Protein AF-A0A1H3AGG8-F1 (afdb_monomer_lite)

Foldseek 3Di:
DPPVVVVVVVQFFWKFKDFLVLVQVVLVVQLVVCVVVLNQWRAWKWWDLEPPDDTFIKTKGAPCRPPDDPDPLCPPDHGIKIWGDPDPDDDSVPTDIDRDSCCCCVPVVVPRDRITMMGGRPDDDPSRPVGTD

pLDDT: mean 85.98, std 14.45, range [42.06, 97.75]

Sequence (133 aa):
MNLFNGLKRLFSGTQYRINRDILLQYMNEDISFSKQENLCFCDEFFLSPNEADEKLHIVIINYDAPCKTPLESEEGLTGVIIFVCKGKKYNPEIDQKYYTIEDFITYKLANYPEWFTMVNELVQPTSLANYKL

Secondary structure (DSSP, 8-state):
--HHHHHHHHTS-EEEEEEHHHHHHHHHHHHHHHHHTT-SEEEEEEEESSTTSPPEEEEEEETTSSSPPS-GGGTT--SEEEEEESSSS--TTTSEEESSHHHIIIIISTTS-SEEEEEESS---GGGGGGB-

Structure (mmCIF, N/CA/C/O backbone):
data_AF-A0A1H3AGG8-F1
#
_entry.id   AF-A0A1H3AGG8-F1
#
loop_
_atom_site.group_PDB
_atom_site.id
_atom_site.type_symbol
_atom_site.label_atom_id
_atom_site.label_alt_id
_atom_site.label_comp_id
_atom_site.label_asym_id
_atom_site.label_entity_id
_atom_site.label_seq_id
_atom_site.pdbx_PDB_ins_code
_atom_site.Cartn_x
_atom_site.Cartn_y
_atom_site.Cartn_z
_atom_site.occupancy
_atom_site.B_iso_or_equiv
_atom_site.auth_seq_id
_atom_site.auth_comp_id
_atom_site.auth_asym_id
_atom_site.auth_atom_id
_atom_site.pdbx_PDB_model_num
ATOM 1 N N . MET A 1 1 ? 27.918 21.618 -11.301 1.00 45.19 1 MET A N 1
ATOM 2 C CA . MET A 1 1 ? 26.655 20.847 -11.399 1.00 45.19 1 MET A CA 1
ATOM 3 C C . MET A 1 1 ? 26.577 19.600 -10.496 1.00 45.19 1 MET A C 1
ATOM 5 O O . MET A 1 1 ? 25.614 18.868 -10.640 1.00 45.19 1 MET A O 1
ATOM 9 N N . ASN A 1 2 ? 27.471 19.370 -9.515 1.00 50.78 2 ASN A N 1
ATOM 10 C CA . ASN A 1 2 ? 27.467 18.106 -8.739 1.00 50.78 2 ASN A CA 1
ATOM 11 C C . ASN A 1 2 ? 27.080 18.192 -7.250 1.00 50.78 2 ASN A C 1
ATOM 13 O O . ASN A 1 2 ? 26.805 17.156 -6.658 1.00 50.78 2 ASN A O 1
ATOM 17 N N . LEU A 1 3 ? 26.987 19.379 -6.637 1.00 46.25 3 LEU A N 1
ATOM 18 C CA . LEU A 1 3 ? 26.570 19.486 -5.226 1.00 46.25 3 LEU A CA 1
ATOM 19 C C . LEU A 1 3 ? 25.041 19.442 -5.055 1.00 46.25 3 LEU A C 1
ATOM 21 O O . LEU A 1 3 ? 24.527 18.739 -4.192 1.00 46.25 3 LEU A O 1
ATOM 25 N N . PHE A 1 4 ? 24.303 20.137 -5.926 1.00 46.78 4 PHE A N 1
ATOM 26 C CA . PHE A 1 4 ? 22.838 20.223 -5.853 1.00 46.78 4 PHE A CA 1
ATOM 27 C C . PHE A 1 4 ? 22.125 18.885 -6.119 1.00 46.78 4 PHE A C 1
ATOM 29 O O . PHE A 1 4 ? 21.086 18.626 -5.516 1.00 46.78 4 PHE A O 1
ATOM 36 N N . ASN A 1 5 ? 22.690 18.014 -6.963 1.00 50.19 5 ASN A N 1
ATOM 37 C CA . ASN A 1 5 ? 22.137 16.677 -7.210 1.00 50.19 5 ASN A CA 1
ATOM 38 C C . ASN A 1 5 ? 22.374 15.732 -6.020 1.00 50.19 5 ASN A C 1
ATOM 40 O O . ASN A 1 5 ? 21.493 14.948 -5.679 1.00 50.19 5 ASN A O 1
ATOM 44 N N . GLY A 1 6 ? 23.523 15.852 -5.343 1.00 43.31 6 GLY A N 1
ATOM 45 C CA . GLY A 1 6 ? 23.822 15.095 -4.124 1.00 43.31 6 GLY A CA 1
ATOM 46 C C . GLY A 1 6 ? 22.918 15.482 -2.950 1.00 43.31 6 GLY A C 1
ATOM 47 O O . GLY A 1 6 ? 22.391 14.603 -2.273 1.00 43.31 6 GLY A O 1
ATOM 48 N N . LEU A 1 7 ? 22.663 16.784 -2.762 1.00 42.06 7 LEU A N 1
ATOM 49 C CA . LEU A 1 7 ? 21.719 17.270 -1.749 1.00 42.06 7 LEU A CA 1
ATOM 50 C C . LEU A 1 7 ? 20.272 16.852 -2.047 1.00 42.06 7 LEU A C 1
ATOM 52 O O . LEU A 1 7 ? 19.593 16.395 -1.139 1.00 42.06 7 LEU A O 1
ATOM 56 N N . LYS A 1 8 ? 19.800 16.923 -3.301 1.00 48.44 8 LYS A N 1
ATOM 57 C CA . LYS A 1 8 ? 18.449 16.442 -3.657 1.00 48.44 8 LYS A CA 1
ATOM 58 C C . LYS A 1 8 ? 18.245 14.956 -3.349 1.00 48.44 8 LYS A C 1
ATOM 60 O O . LYS A 1 8 ? 17.169 14.585 -2.896 1.00 48.44 8 LYS A O 1
ATOM 65 N N . ARG A 1 9 ? 19.275 14.125 -3.547 1.00 48.66 9 ARG A N 1
ATOM 66 C CA . ARG A 1 9 ? 19.219 12.682 -3.267 1.00 48.66 9 ARG A CA 1
ATOM 67 C C . ARG A 1 9 ? 19.118 12.377 -1.766 1.00 48.66 9 ARG A C 1
ATOM 69 O O . ARG A 1 9 ? 18.425 11.441 -1.384 1.00 48.66 9 ARG A O 1
ATOM 76 N N . LEU A 1 10 ? 19.743 13.202 -0.922 1.00 45.84 10 LEU A N 1
ATOM 77 C CA . LEU A 1 10 ? 19.670 13.092 0.544 1.00 45.84 10 LEU A CA 1
ATOM 78 C C . LEU A 1 10 ? 18.279 13.430 1.115 1.00 45.84 10 LEU A C 1
ATOM 80 O O . LEU A 1 10 ? 17.955 12.965 2.200 1.00 45.84 10 LEU A O 1
ATOM 84 N N . PHE A 1 11 ? 17.448 14.179 0.382 1.00 49.47 11 PHE A N 1
ATOM 85 C CA . PHE A 1 11 ? 16.076 14.543 0.773 1.00 49.47 11 PHE A CA 1
ATOM 86 C C . PHE A 1 11 ? 14.989 13.748 0.023 1.00 49.47 11 PHE A C 1
ATOM 88 O O . PHE A 1 11 ? 13.836 14.168 0.006 1.00 49.47 11 PHE A O 1
ATOM 95 N N . SER A 1 12 ? 15.343 12.638 -0.642 1.00 64.50 12 SER A N 1
ATOM 96 C CA . SER A 1 12 ? 14.436 11.930 -1.568 1.00 64.50 12 SER A CA 1
ATOM 97 C C . SER A 1 12 ? 13.916 10.570 -1.094 1.00 64.50 12 SER A C 1
ATOM 99 O O . SER A 1 12 ? 13.257 9.897 -1.884 1.00 64.50 12 SER A O 1
ATOM 101 N N . GLY A 1 13 ? 14.202 10.177 0.154 1.00 79.56 13 GLY A N 1
ATOM 102 C CA . GLY A 1 13 ? 13.925 8.835 0.678 1.00 79.56 13 GLY A CA 1
ATOM 103 C C . GLY A 1 13 ? 14.875 7.764 0.128 1.00 79.56 13 GLY A C 1
ATOM 104 O O . GLY A 1 13 ? 15.664 8.015 -0.786 1.00 79.56 13 GLY A O 1
ATOM 105 N N . THR A 1 14 ? 14.826 6.562 0.701 1.00 88.50 14 THR A N 1
ATOM 106 C CA . THR A 1 14 ? 15.556 5.401 0.173 1.00 88.50 14 THR A CA 1
ATOM 107 C C . THR A 1 14 ? 14.747 4.766 -0.945 1.00 88.50 14 THR A C 1
ATOM 109 O O . THR A 1 14 ? 13.551 4.540 -0.778 1.00 88.50 14 THR A O 1
ATOM 112 N N . GLN A 1 15 ? 15.394 4.503 -2.080 1.00 90.69 15 GLN A N 1
ATOM 113 C CA . GLN A 1 15 ? 14.741 3.970 -3.271 1.00 90.69 15 GLN A CA 1
ATOM 114 C C . GLN A 1 15 ? 15.059 2.489 -3.459 1.00 90.69 15 GLN A C 1
ATOM 116 O O . GLN A 1 15 ? 16.176 2.044 -3.191 1.00 90.69 15 GLN A O 1
ATOM 121 N N . TYR A 1 16 ? 14.074 1.752 -3.957 1.00 92.62 16 TYR A N 1
ATOM 122 C CA . TYR A 1 16 ? 14.143 0.317 -4.178 1.00 92.62 16 TYR A CA 1
ATOM 123 C C . TYR A 1 16 ? 13.563 -0.025 -5.548 1.00 92.62 16 TYR A C 1
ATOM 125 O O . TYR A 1 16 ? 12.511 0.494 -5.928 1.00 92.62 16 TYR A O 1
ATOM 133 N N . ARG A 1 17 ? 14.226 -0.921 -6.282 1.00 94.88 17 ARG A N 1
ATOM 134 C CA . ARG A 1 17 ? 13.726 -1.483 -7.540 1.00 94.88 17 ARG A CA 1
ATOM 135 C C . ARG A 1 17 ? 12.983 -2.778 -7.242 1.00 94.88 17 ARG A C 1
ATOM 137 O O . ARG A 1 17 ? 13.609 -3.798 -6.977 1.00 94.88 17 ARG A O 1
ATOM 144 N N . ILE A 1 18 ? 11.657 -2.734 -7.299 1.00 96.19 18 ILE A N 1
ATOM 145 C CA . ILE A 1 18 ? 10.795 -3.856 -6.909 1.00 96.19 18 ILE A CA 1
ATOM 146 C C . ILE A 1 18 ? 9.828 -4.240 -8.031 1.00 96.19 18 ILE A C 1
ATOM 148 O O . ILE A 1 18 ? 9.681 -3.518 -9.020 1.00 96.19 18 ILE A O 1
ATOM 152 N N . ASN A 1 19 ? 9.163 -5.378 -7.865 1.00 96.94 19 ASN A N 1
ATOM 153 C CA . ASN A 1 19 ? 8.035 -5.815 -8.680 1.00 96.94 19 ASN A CA 1
ATOM 154 C C . ASN A 1 19 ? 6.811 -6.077 -7.780 1.00 96.94 19 ASN A C 1
ATOM 156 O O . ASN A 1 19 ? 6.847 -5.842 -6.570 1.00 96.94 19 ASN A O 1
ATOM 160 N N . ARG A 1 20 ? 5.713 -6.553 -8.377 1.00 97.19 20 ARG A N 1
ATOM 161 C CA . ARG A 1 20 ? 4.452 -6.811 -7.660 1.00 97.19 20 ARG A CA 1
ATOM 162 C C . ARG A 1 20 ? 4.588 -7.891 -6.585 1.00 97.19 20 ARG A C 1
ATOM 164 O O . ARG A 1 20 ? 4.016 -7.719 -5.518 1.00 97.19 20 ARG A O 1
ATOM 171 N N . ASP A 1 21 ? 5.366 -8.941 -6.832 1.00 97.31 21 ASP A N 1
ATOM 172 C CA . ASP A 1 21 ? 5.545 -10.044 -5.878 1.00 97.31 21 ASP A CA 1
ATOM 173 C C . ASP A 1 21 ? 6.337 -9.593 -4.645 1.00 97.31 21 ASP A C 1
ATOM 175 O O . ASP A 1 21 ? 5.954 -9.883 -3.514 1.00 97.31 21 ASP A O 1
ATOM 179 N N . ILE A 1 22 ? 7.401 -8.808 -4.855 1.00 97.75 22 ILE A N 1
ATOM 180 C CA . ILE A 1 22 ? 8.187 -8.210 -3.767 1.00 97.75 22 ILE A CA 1
ATOM 181 C C . ILE A 1 22 ? 7.316 -7.247 -2.953 1.00 97.75 22 ILE A C 1
ATOM 183 O O . ILE A 1 22 ? 7.353 -7.284 -1.725 1.00 97.75 22 ILE A O 1
ATOM 187 N N . LEU A 1 23 ? 6.508 -6.411 -3.618 1.00 97.50 23 LEU A N 1
ATOM 188 C CA . LEU A 1 23 ? 5.589 -5.495 -2.940 1.00 97.50 23 LEU A CA 1
ATOM 189 C C . LEU A 1 23 ? 4.526 -6.247 -2.127 1.00 97.50 23 LEU A C 1
ATOM 191 O O . LEU A 1 23 ? 4.251 -5.872 -0.992 1.00 97.50 23 LEU A O 1
ATOM 195 N N . LEU A 1 24 ? 3.950 -7.313 -2.690 1.00 97.62 24 LEU A N 1
ATOM 196 C CA . LEU A 1 24 ? 2.977 -8.163 -2.006 1.00 97.62 24 LEU A CA 1
ATOM 197 C C . LEU A 1 24 ? 3.576 -8.776 -0.740 1.00 97.62 24 LEU A C 1
ATOM 199 O O . LEU A 1 24 ? 2.943 -8.740 0.313 1.00 97.62 24 LEU A O 1
ATOM 203 N N . GLN A 1 25 ? 4.784 -9.335 -0.835 1.00 97.31 25 GLN A N 1
ATOM 204 C CA . GLN A 1 25 ? 5.471 -9.906 0.318 1.00 97.31 25 GLN A CA 1
ATOM 205 C C . GLN A 1 25 ? 5.738 -8.834 1.381 1.00 97.31 25 GLN A C 1
ATOM 207 O O . GLN A 1 25 ? 5.367 -9.023 2.536 1.00 97.31 25 GLN A O 1
ATOM 212 N N . TYR A 1 26 ? 6.310 -7.699 0.975 1.00 96.62 26 TYR A N 1
ATOM 213 C CA . TYR A 1 26 ? 6.604 -6.568 1.852 1.00 96.62 26 TYR A CA 1
ATOM 214 C C . TYR A 1 26 ? 5.365 -6.087 2.620 1.00 96.62 26 TYR A C 1
ATOM 216 O O . TYR A 1 26 ? 5.365 -6.044 3.847 1.00 96.62 26 TYR A O 1
ATOM 224 N N . MET A 1 27 ? 4.266 -5.812 1.910 1.00 97.31 27 MET A N 1
ATOM 225 C CA . MET A 1 27 ? 3.028 -5.341 2.536 1.00 97.31 27 MET A CA 1
ATOM 226 C C . 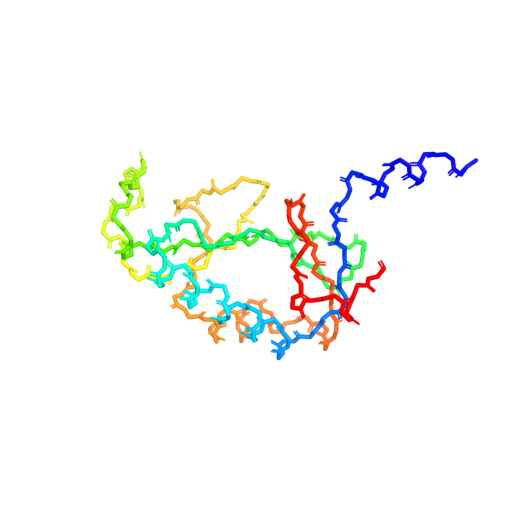MET A 1 27 ? 2.418 -6.394 3.471 1.00 97.31 27 MET A C 1
ATOM 228 O O . MET A 1 27 ? 1.858 -6.040 4.504 1.00 97.31 27 MET A O 1
ATOM 232 N N . ASN A 1 28 ? 2.519 -7.686 3.142 1.00 97.75 28 ASN A N 1
ATOM 233 C CA . ASN A 1 28 ? 2.040 -8.751 4.027 1.00 97.75 28 ASN A CA 1
ATOM 234 C C . ASN A 1 28 ? 2.849 -8.839 5.326 1.00 97.75 28 ASN A C 1
ATOM 236 O O . ASN A 1 28 ? 2.260 -9.071 6.385 1.00 97.75 28 ASN A O 1
ATOM 240 N N . GLU A 1 29 ? 4.171 -8.669 5.256 1.00 95.81 29 GLU A N 1
ATOM 241 C CA . GLU A 1 29 ? 5.051 -8.646 6.428 1.00 95.81 29 GLU A CA 1
ATOM 242 C C . GLU A 1 29 ? 4.672 -7.489 7.365 1.00 95.81 29 GLU A C 1
ATOM 244 O O . GLU A 1 29 ? 4.390 -7.729 8.543 1.00 95.81 29 GLU A O 1
ATOM 249 N N . ASP A 1 30 ? 4.544 -6.271 6.833 1.00 94.38 30 ASP A N 1
ATOM 250 C CA . ASP A 1 30 ? 4.217 -5.080 7.627 1.00 94.38 30 ASP A CA 1
ATOM 251 C C . ASP A 1 30 ? 2.803 -5.137 8.217 1.00 94.38 30 ASP A C 1
ATOM 253 O O . ASP A 1 30 ? 2.604 -4.846 9.399 1.00 94.38 30 ASP A O 1
ATOM 257 N N . ILE A 1 31 ? 1.811 -5.590 7.441 1.00 96.25 31 ILE A N 1
ATOM 258 C CA . ILE A 1 31 ? 0.438 -5.761 7.940 1.00 96.25 31 ILE A CA 1
ATOM 259 C C . ILE A 1 31 ? 0.384 -6.825 9.039 1.00 96.25 31 ILE A C 1
ATOM 261 O O . ILE A 1 31 ? -0.326 -6.655 10.035 1.00 96.25 31 ILE A O 1
ATOM 265 N N . SER A 1 32 ? 1.122 -7.925 8.881 1.00 96.88 32 SER A N 1
ATOM 266 C CA . SER A 1 32 ? 1.190 -8.973 9.903 1.00 96.88 32 SER A CA 1
ATOM 267 C C . SER A 1 32 ? 1.809 -8.440 11.191 1.00 96.88 32 SER A C 1
ATOM 269 O O . SER A 1 32 ? 1.260 -8.675 12.268 1.00 96.88 32 SER A O 1
ATOM 271 N N . PHE A 1 33 ? 2.896 -7.675 11.080 1.00 94.75 33 PHE A N 1
ATOM 272 C CA . PHE A 1 33 ? 3.547 -7.024 12.211 1.00 94.75 33 PHE A CA 1
ATOM 273 C C . PHE A 1 33 ? 2.614 -6.023 12.910 1.00 94.75 33 PHE A C 1
ATOM 275 O O . PHE A 1 33 ? 2.417 -6.101 14.121 1.00 94.75 33 PHE A O 1
ATOM 282 N N . SER A 1 34 ? 1.953 -5.141 12.153 1.00 94.50 34 SER A N 1
ATOM 283 C CA . SER A 1 34 ? 0.982 -4.173 12.684 1.00 94.50 34 SER A CA 1
ATOM 284 C C . SER A 1 34 ? -0.144 -4.851 13.472 1.00 94.50 34 SER A C 1
ATOM 286 O O . SER A 1 34 ? -0.508 -4.382 14.552 1.00 94.50 34 SER A O 1
ATOM 288 N N . LYS A 1 35 ? -0.674 -5.976 12.976 1.00 94.94 35 LYS A N 1
ATOM 289 C CA . LYS A 1 35 ? -1.699 -6.758 13.685 1.00 94.94 35 LYS A CA 1
ATOM 290 C C . LYS A 1 35 ? -1.166 -7.395 14.966 1.00 94.94 35 LYS A C 1
ATOM 292 O O . LYS A 1 35 ? -1.857 -7.368 15.979 1.00 94.94 35 LYS A O 1
ATOM 297 N N . GLN A 1 36 ? 0.040 -7.962 14.933 1.00 96.44 36 GLN A N 1
ATOM 298 C CA . GLN A 1 36 ? 0.672 -8.589 16.102 1.00 96.44 36 GLN A CA 1
ATOM 299 C C . GLN A 1 36 ? 0.929 -7.576 17.222 1.00 96.44 36 GLN A C 1
ATOM 301 O O . GLN A 1 36 ? 0.629 -7.846 18.384 1.00 96.44 36 GLN A O 1
ATOM 306 N N . GLU A 1 37 ? 1.411 -6.392 16.856 1.00 94.75 37 GLU A N 1
ATOM 307 C CA . GLU A 1 37 ? 1.790 -5.335 17.795 1.00 94.75 37 GLU A CA 1
ATOM 308 C C . GLU A 1 37 ? 0.645 -4.352 18.106 1.00 94.75 37 GLU A C 1
ATOM 310 O O . GLU A 1 37 ? 0.830 -3.396 18.856 1.00 94.75 37 GLU A O 1
ATOM 315 N N . ASN A 1 38 ? -0.560 -4.584 17.566 1.00 93.00 38 ASN A N 1
ATOM 316 C CA . ASN A 1 38 ? -1.733 -3.711 17.712 1.00 93.00 38 ASN A CA 1
ATOM 317 C C . ASN A 1 38 ? -1.459 -2.240 17.328 1.00 93.00 38 ASN A C 1
ATOM 319 O O . ASN A 1 38 ? -1.903 -1.308 18.005 1.00 93.00 38 ASN A O 1
ATOM 323 N N . LEU A 1 39 ? -0.727 -2.026 16.233 1.00 91.81 39 LEU A N 1
ATOM 324 C CA . LEU A 1 39 ? -0.379 -0.700 15.718 1.00 91.81 39 LEU A CA 1
ATOM 325 C C . LEU A 1 39 ? -1.419 -0.240 14.694 1.00 91.81 39 LEU A C 1
ATOM 327 O O . LEU A 1 39 ? -1.644 -0.940 13.712 1.00 91.81 39 LEU A O 1
ATOM 331 N N . CYS A 1 40 ? -2.013 0.944 14.874 1.00 90.94 40 CYS A N 1
ATOM 332 C CA . CYS A 1 40 ? -2.937 1.525 13.884 1.00 90.94 40 CYS A CA 1
ATOM 333 C C . CYS A 1 40 ? -2.227 1.978 12.613 1.00 90.94 40 CYS A C 1
ATOM 335 O O . CYS A 1 40 ? -2.735 1.768 11.520 1.00 90.94 40 CYS A O 1
ATOM 337 N N . PHE A 1 41 ? -1.067 2.614 12.736 1.00 91.12 41 PHE A N 1
ATOM 338 C CA . PHE A 1 41 ? -0.261 2.947 11.572 1.00 91.12 41 PHE A CA 1
ATOM 339 C C . PHE A 1 41 ? 0.566 1.721 11.191 1.00 91.12 41 PHE A C 1
ATOM 341 O O . PHE A 1 41 ? 1.357 1.241 12.004 1.00 91.12 41 PHE A O 1
ATOM 348 N N . CYS A 1 42 ? 0.340 1.205 9.984 1.00 92.88 42 CYS A N 1
ATOM 349 C CA . CYS A 1 42 ? 1.067 0.055 9.468 1.00 92.88 42 CYS A CA 1
ATOM 350 C C . CYS A 1 42 ? 2.309 0.513 8.702 1.00 92.88 42 CYS A C 1
ATOM 352 O O . CYS A 1 42 ? 3.414 0.185 9.118 1.00 92.88 42 CYS A O 1
ATOM 354 N N . ASP A 1 43 ? 2.137 1.277 7.618 1.00 93.44 43 ASP A N 1
ATOM 355 C CA . ASP A 1 43 ? 3.259 1.785 6.820 1.00 93.44 43 ASP A CA 1
ATOM 356 C C . ASP A 1 43 ? 2.861 2.982 5.929 1.00 93.44 43 ASP A C 1
ATOM 358 O O . ASP A 1 43 ? 1.677 3.205 5.649 1.00 93.44 43 ASP A O 1
ATOM 362 N N . GLU A 1 44 ? 3.863 3.732 5.463 1.00 93.56 44 GLU A N 1
ATOM 363 C CA . GLU A 1 44 ? 3.756 4.830 4.496 1.00 93.56 44 GLU A CA 1
ATOM 364 C C . GLU A 1 44 ? 4.932 4.796 3.516 1.00 93.56 44 GLU A C 1
ATOM 366 O O . GLU A 1 44 ? 6.106 4.847 3.893 1.00 93.56 44 GLU A O 1
ATOM 371 N N . PHE A 1 45 ? 4.616 4.762 2.224 1.00 93.69 45 PHE A N 1
ATOM 372 C CA . PHE A 1 45 ? 5.623 4.757 1.171 1.00 93.69 45 PHE A CA 1
ATOM 373 C C . PHE A 1 45 ? 5.087 5.334 -0.131 1.00 93.69 45 PHE A C 1
ATOM 375 O O . PHE A 1 45 ? 3.905 5.632 -0.296 1.00 93.69 45 PHE A O 1
ATOM 382 N N . PHE A 1 46 ? 5.986 5.478 -1.095 1.00 92.75 46 PHE A N 1
ATOM 383 C CA . PHE A 1 46 ? 5.673 6.001 -2.410 1.00 92.75 46 PHE A CA 1
ATOM 384 C C . PHE A 1 46 ? 6.000 4.982 -3.495 1.00 92.75 46 PHE A C 1
ATOM 386 O O . PHE A 1 46 ? 7.046 4.340 -3.448 1.00 92.75 46 PHE A O 1
ATOM 393 N N . LEU A 1 47 ? 5.147 4.883 -4.510 1.00 93.69 47 LEU A N 1
ATOM 394 C CA . LEU A 1 47 ? 5.372 4.069 -5.702 1.00 93.69 47 LEU A CA 1
ATOM 395 C C . LEU A 1 47 ? 5.452 4.954 -6.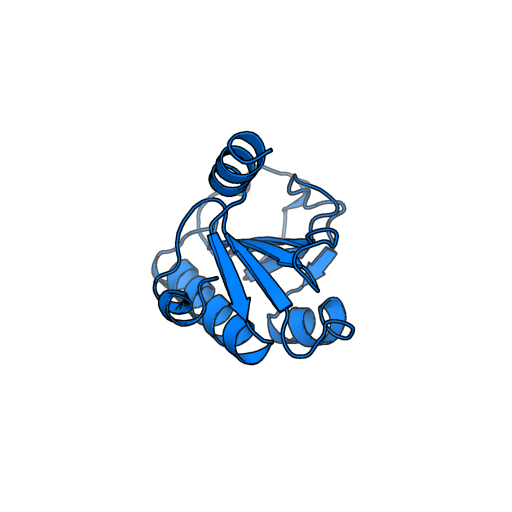934 1.00 93.69 47 LEU A C 1
ATOM 397 O O . LEU A 1 47 ? 4.663 5.877 -7.088 1.00 93.69 47 LEU A O 1
ATOM 401 N N . SER A 1 48 ? 6.373 4.653 -7.836 1.00 91.19 48 SER A N 1
ATOM 402 C CA . SER A 1 48 ? 6.469 5.333 -9.121 1.00 91.19 48 SER A CA 1
ATOM 403 C C . SER A 1 48 ? 6.771 4.331 -10.232 1.00 91.19 48 SER A C 1
ATOM 405 O O . SER A 1 48 ? 7.626 3.464 -10.023 1.00 91.19 48 SER A O 1
ATOM 407 N N . PRO A 1 49 ? 6.143 4.435 -11.422 1.00 88.62 49 PRO A N 1
ATOM 408 C CA . PRO A 1 49 ? 6.457 3.567 -12.559 1.00 88.62 49 PRO A CA 1
ATOM 409 C C . PRO A 1 49 ? 7.949 3.611 -12.928 1.00 88.62 49 PRO A C 1
ATOM 411 O O . PRO A 1 49 ? 8.525 2.607 -13.349 1.00 88.62 49 PRO A O 1
ATOM 414 N N . ASN A 1 50 ? 8.585 4.771 -12.742 1.00 74.38 50 ASN A N 1
ATOM 415 C CA . ASN A 1 50 ? 10.019 4.996 -12.913 1.00 74.38 50 ASN A CA 1
ATOM 416 C C . ASN A 1 50 ? 10.517 6.154 -12.020 1.00 74.38 50 ASN A C 1
ATOM 418 O O . ASN A 1 50 ? 9.733 6.822 -11.356 1.00 74.38 50 ASN A O 1
ATOM 422 N N . GLU A 1 51 ? 11.824 6.416 -11.996 1.00 66.19 51 GLU A N 1
ATOM 423 C CA . GLU A 1 51 ? 12.432 7.445 -11.129 1.00 66.19 51 GLU A CA 1
ATOM 424 C C . GLU A 1 51 ? 11.994 8.896 -11.428 1.00 66.19 51 GLU A C 1
ATOM 426 O O . GLU A 1 51 ? 12.198 9.773 -10.587 1.00 66.19 51 GLU A O 1
ATOM 431 N N . ALA A 1 52 ? 11.421 9.166 -12.606 1.00 63.25 52 ALA A N 1
ATOM 432 C CA . ALA A 1 52 ? 11.076 10.511 -13.073 1.00 63.25 52 ALA A CA 1
ATOM 433 C C . ALA A 1 52 ? 9.583 10.862 -12.932 1.00 63.25 52 ALA A C 1
ATOM 435 O O . ALA A 1 52 ? 9.237 12.045 -12.964 1.00 63.25 52 ALA A O 1
ATOM 436 N N . ASP A 1 53 ? 8.722 9.857 -12.787 1.00 68.88 53 ASP A N 1
ATOM 437 C CA . ASP A 1 53 ? 7.270 10.021 -12.763 1.00 68.88 53 ASP A CA 1
ATOM 438 C C . ASP A 1 53 ? 6.718 10.477 -11.401 1.00 68.88 53 ASP A C 1
ATOM 440 O O . ASP A 1 53 ? 7.389 10.460 -10.362 1.00 68.88 53 ASP A O 1
ATOM 444 N N . GLU A 1 54 ? 5.455 10.915 -11.418 1.00 77.75 54 GLU A N 1
ATOM 445 C CA . GLU A 1 54 ? 4.711 11.255 -10.210 1.00 77.75 54 GLU A CA 1
ATOM 446 C C . GLU A 1 54 ? 4.557 10.028 -9.304 1.00 77.75 54 GLU A C 1
ATOM 448 O O . GLU A 1 54 ? 4.092 8.961 -9.710 1.00 77.75 54 GLU A O 1
ATOM 453 N N . LYS A 1 55 ? 4.934 10.217 -8.041 1.00 86.31 55 LYS A N 1
ATOM 454 C CA . LYS A 1 55 ? 4.860 9.198 -7.005 1.00 86.31 55 LYS A CA 1
ATOM 455 C C . LYS A 1 55 ? 3.428 9.061 -6.485 1.00 86.31 55 LYS A C 1
ATOM 457 O O . LYS A 1 55 ? 2.877 10.013 -5.936 1.00 86.31 55 LYS A O 1
ATOM 462 N N . LEU A 1 56 ? 2.863 7.860 -6.570 1.00 90.56 56 LEU A N 1
ATOM 463 C CA . LEU A 1 56 ? 1.688 7.468 -5.799 1.00 90.56 56 LEU A CA 1
ATOM 464 C C . LEU A 1 56 ? 2.069 7.356 -4.328 1.00 90.56 56 LEU A C 1
ATOM 466 O O . LEU A 1 56 ? 2.947 6.576 -3.980 1.00 90.56 56 LEU A O 1
ATOM 470 N N . HIS A 1 57 ? 1.392 8.114 -3.479 1.00 93.25 57 HIS A N 1
ATOM 471 C CA . HIS A 1 57 ? 1.557 8.047 -2.036 1.00 93.25 57 HIS A CA 1
ATOM 472 C C . HIS A 1 57 ? 0.611 6.990 -1.457 1.00 93.25 57 HIS A C 1
ATOM 474 O O . HIS A 1 57 ? -0.593 7.032 -1.719 1.00 93.25 57 HIS A O 1
ATOM 480 N N . ILE A 1 58 ? 1.171 6.037 -0.716 1.00 95.25 58 ILE A N 1
ATOM 481 C CA . ILE A 1 58 ? 0.476 4.901 -0.122 1.00 95.25 58 ILE A CA 1
ATOM 482 C C . ILE A 1 58 ? 0.547 5.013 1.397 1.00 95.25 58 ILE A C 1
ATOM 484 O O . ILE A 1 58 ? 1.635 5.156 1.947 1.00 95.25 58 ILE A O 1
ATOM 488 N N . VAL A 1 59 ? -0.606 4.908 2.055 1.00 94.50 59 VAL A N 1
ATOM 489 C CA . VAL A 1 59 ? -0.723 4.850 3.519 1.00 94.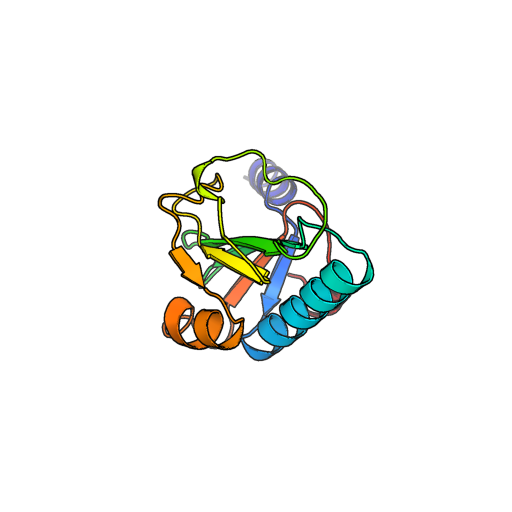50 59 VAL A CA 1
ATOM 490 C C . VAL A 1 59 ? -1.531 3.617 3.889 1.00 94.50 59 VAL A C 1
ATOM 492 O O . VAL A 1 59 ? -2.592 3.382 3.313 1.00 94.50 59 VAL A O 1
ATOM 495 N N . ILE A 1 60 ? -1.052 2.829 4.847 1.00 94.94 60 ILE A N 1
ATOM 496 C CA . ILE A 1 60 ? -1.735 1.623 5.318 1.00 94.94 60 ILE A CA 1
ATOM 497 C C . ILE A 1 60 ? -2.127 1.817 6.781 1.00 94.94 60 ILE A C 1
ATOM 499 O O . ILE A 1 60 ? -1.269 2.029 7.639 1.00 94.94 60 ILE A O 1
ATOM 503 N N . ILE A 1 61 ? -3.426 1.715 7.065 1.00 94.12 61 ILE A N 1
ATOM 504 C CA . ILE A 1 61 ? -3.987 1.866 8.412 1.00 94.12 61 ILE A CA 1
ATOM 505 C C . ILE A 1 61 ? -4.691 0.574 8.827 1.00 94.12 61 ILE A C 1
ATOM 507 O O . ILE A 1 61 ? -5.465 -0.000 8.062 1.00 94.12 61 ILE A O 1
ATOM 511 N N . ASN A 1 62 ? -4.433 0.133 10.053 1.00 94.56 62 ASN A N 1
ATOM 512 C CA . ASN A 1 62 ? -5.098 -0.970 10.727 1.00 94.56 62 ASN A CA 1
ATOM 513 C C . ASN A 1 62 ? -6.164 -0.429 11.692 1.00 94.56 62 ASN A C 1
ATOM 515 O O . ASN A 1 62 ? -5.853 0.018 12.797 1.00 94.56 62 ASN A O 1
ATOM 519 N N . TYR A 1 63 ? -7.426 -0.493 11.275 1.00 92.69 63 TYR A N 1
ATOM 520 C CA . TYR A 1 63 ? -8.582 -0.040 12.052 1.00 92.69 63 TYR A CA 1
ATOM 521 C C . TYR A 1 63 ? -9.049 -1.047 13.109 1.00 92.69 63 TYR A C 1
ATOM 523 O O . TYR A 1 63 ? -9.889 -0.706 13.938 1.00 92.69 63 TYR A O 1
ATOM 531 N N . ASP A 1 64 ? -8.494 -2.262 13.128 1.00 91.69 64 ASP A N 1
ATOM 532 C CA . ASP A 1 64 ? -8.766 -3.232 14.197 1.00 91.69 64 ASP A CA 1
ATOM 533 C C . ASP A 1 64 ? -7.934 -2.941 15.463 1.00 91.69 64 ASP A C 1
ATOM 535 O O . ASP A 1 64 ? -8.190 -3.507 16.528 1.00 91.69 64 ASP A O 1
ATOM 539 N N . ALA A 1 65 ? -6.930 -2.060 15.366 1.00 91.75 65 ALA A N 1
ATOM 540 C CA . ALA A 1 65 ? -6.093 -1.649 16.488 1.00 91.75 65 ALA A CA 1
ATOM 541 C C . ALA A 1 65 ? -6.830 -0.674 17.439 1.00 91.75 65 ALA A C 1
ATOM 543 O O . ALA A 1 65 ? -7.655 0.129 17.008 1.00 91.75 65 ALA A O 1
ATOM 544 N N . PRO A 1 66 ? -6.501 -0.661 18.745 1.00 83.19 66 PRO A N 1
ATOM 545 C CA . PRO A 1 66 ? -7.232 0.106 19.757 1.00 83.19 66 PRO A CA 1
ATOM 546 C C . PRO A 1 66 ? -6.940 1.617 19.767 1.00 83.19 66 PRO A C 1
ATOM 548 O O . PRO A 1 66 ? -7.551 2.342 20.562 1.00 83.19 66 PRO A O 1
ATOM 551 N N . CYS A 1 67 ? -6.005 2.126 18.950 1.00 74.56 67 CYS A N 1
ATOM 552 C CA . CYS A 1 67 ? -5.810 3.574 18.861 1.00 74.56 67 CYS A CA 1
ATOM 553 C C . CYS A 1 67 ? -7.056 4.211 18.245 1.00 74.56 67 CYS A C 1
ATOM 555 O O . CYS A 1 67 ? -7.453 3.876 17.135 1.00 74.56 67 CYS A O 1
ATOM 557 N N . LYS A 1 68 ? -7.652 5.169 18.959 1.00 60.50 68 LYS A N 1
ATOM 558 C CA . LYS A 1 68 ? -8.783 5.939 18.442 1.00 60.50 68 LYS A CA 1
ATOM 559 C C . LYS A 1 68 ? -8.355 6.700 17.190 1.00 60.50 68 LYS A C 1
ATOM 561 O O . LYS A 1 68 ? -7.403 7.480 17.238 1.00 60.50 68 LYS A O 1
ATOM 566 N N . THR A 1 69 ? -9.080 6.486 16.105 1.00 66.31 69 THR A N 1
ATOM 567 C CA . THR A 1 69 ? -8.964 7.254 14.869 1.00 66.31 69 THR A CA 1
ATOM 568 C C . THR A 1 69 ? -9.426 8.689 15.121 1.00 66.31 69 THR A C 1
ATOM 570 O O . THR A 1 69 ? -10.490 8.897 15.709 1.00 66.31 69 THR A O 1
ATOM 573 N N . PRO A 1 70 ? -8.607 9.702 14.790 1.00 65.38 70 PRO A N 1
ATOM 574 C CA . PRO A 1 70 ? -8.882 11.078 15.185 1.00 65.38 70 PRO A CA 1
ATOM 575 C C . PRO A 1 70 ? -9.937 11.774 14.313 1.00 65.38 70 PRO A C 1
ATOM 577 O O . PRO A 1 70 ? -10.370 12.864 14.685 1.00 65.38 70 PRO A O 1
ATOM 580 N N . LEU A 1 71 ? -10.330 11.199 13.168 1.00 78.19 71 LEU A N 1
ATOM 581 C CA . LEU A 1 71 ? -11.208 11.849 12.191 1.00 78.19 71 LEU A CA 1
ATOM 582 C C . LEU A 1 71 ? -12.592 11.190 12.124 1.00 78.19 71 LEU A C 1
ATOM 584 O O . LEU A 1 71 ? -12.710 9.971 12.058 1.00 78.19 71 LEU A O 1
ATOM 588 N N . GLU A 1 72 ? -13.646 12.010 12.059 1.00 81.44 72 GLU A N 1
ATOM 589 C CA . GLU A 1 72 ? -15.034 11.546 11.875 1.00 81.44 72 GLU A CA 1
ATOM 590 C C . GLU A 1 72 ? -15.211 10.750 10.574 1.00 81.44 72 GLU A C 1
ATOM 592 O O . GLU A 1 72 ? -15.955 9.777 10.527 1.00 81.44 72 GLU A O 1
ATOM 597 N N . SER A 1 73 ? -14.475 11.104 9.520 1.00 81.56 73 SER A N 1
ATOM 598 C CA . SER A 1 73 ? -14.509 10.408 8.228 1.00 81.56 73 SER A CA 1
ATOM 599 C C . SER A 1 73 ? -13.934 8.990 8.251 1.00 81.56 73 SER A C 1
ATOM 601 O O . SER A 1 73 ? -14.038 8.265 7.261 1.00 81.56 73 SER A O 1
ATOM 603 N N . GLU A 1 74 ? -13.348 8.584 9.374 1.00 84.88 74 GLU A N 1
ATOM 604 C CA . GLU A 1 74 ? -12.869 7.228 9.620 1.00 84.88 74 GLU A CA 1
ATOM 605 C C . GLU A 1 74 ? -13.866 6.393 10.441 1.00 84.88 74 GLU A C 1
ATOM 607 O O . GLU A 1 74 ? -13.607 5.223 10.725 1.00 84.88 74 GLU A O 1
ATOM 612 N N . GLU A 1 75 ? -15.008 6.971 10.830 1.00 84.81 75 GLU A N 1
ATOM 613 C CA . GLU A 1 75 ? -16.032 6.280 11.607 1.00 84.81 75 GLU A CA 1
ATOM 614 C C . GLU A 1 75 ? -16.572 5.053 10.853 1.00 84.81 75 GLU A C 1
ATOM 616 O O . GLU A 1 75 ? -16.964 5.113 9.687 1.00 84.81 75 GLU A O 1
ATOM 621 N N . GLY A 1 76 ? -16.586 3.906 11.537 1.00 86.06 76 GLY A N 1
ATOM 622 C CA . GLY A 1 76 ? -17.083 2.640 10.993 1.00 86.06 76 GLY A CA 1
ATOM 623 C C . GLY A 1 76 ? -16.117 1.901 10.061 1.00 86.06 76 GLY A C 1
ATOM 624 O O . GLY A 1 76 ? -16.444 0.794 9.626 1.00 86.06 76 GLY A O 1
ATOM 625 N N . LEU A 1 77 ? -14.933 2.452 9.769 1.00 90.00 77 LEU A N 1
ATOM 626 C CA . LEU A 1 77 ? -13.877 1.703 9.088 1.00 90.00 77 LEU A CA 1
ATOM 627 C C . LEU A 1 77 ? -13.372 0.567 9.990 1.00 90.00 77 LEU A C 1
ATOM 629 O O . LEU A 1 77 ? -13.218 0.733 11.197 1.00 90.00 77 LEU A O 1
ATOM 633 N N . THR A 1 78 ? -13.144 -0.604 9.395 1.00 91.69 78 THR A N 1
ATOM 634 C CA . THR A 1 78 ? -12.665 -1.816 10.080 1.00 91.69 78 THR A CA 1
ATOM 635 C C . THR A 1 78 ? -11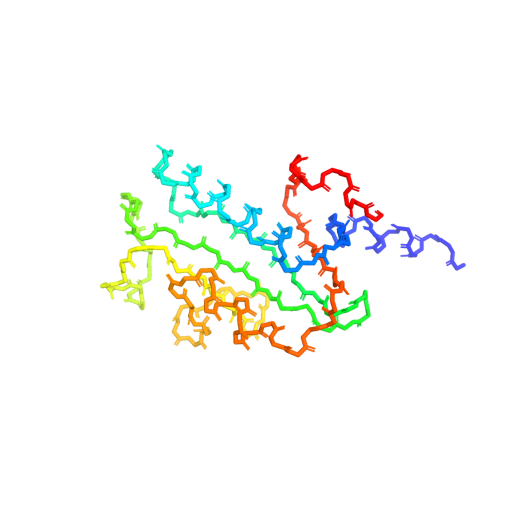.656 -2.543 9.201 1.00 91.69 78 THR A C 1
ATOM 637 O O . THR A 1 78 ? -11.607 -2.315 7.987 1.00 91.69 78 THR A O 1
ATOM 640 N N . GLY A 1 79 ? -10.852 -3.422 9.798 1.00 93.88 79 GLY A N 1
ATOM 641 C CA . GLY A 1 79 ? -9.807 -4.143 9.089 1.00 93.88 79 GLY A CA 1
ATOM 642 C C . GLY A 1 79 ? -8.610 -3.268 8.727 1.00 93.88 79 GLY A C 1
ATOM 643 O O . GLY A 1 79 ? -8.410 -2.170 9.244 1.00 93.88 79 GLY A O 1
ATOM 644 N N . VAL A 1 80 ? -7.795 -3.768 7.801 1.00 95.44 80 VAL A N 1
ATOM 645 C CA . VAL A 1 80 ? -6.665 -3.017 7.250 1.00 95.44 80 VAL A CA 1
ATOM 646 C C . VAL A 1 80 ? -7.073 -2.391 5.927 1.00 95.44 80 VAL A C 1
ATOM 648 O O . VAL A 1 80 ? -7.601 -3.075 5.052 1.00 95.44 80 VAL A O 1
ATOM 651 N N . ILE A 1 81 ? -6.815 -1.096 5.782 1.00 96.00 81 ILE A N 1
ATOM 652 C CA . ILE A 1 81 ? -7.159 -0.324 4.592 1.00 96.00 81 ILE A CA 1
ATOM 653 C C . ILE A 1 81 ? -5.896 0.319 4.028 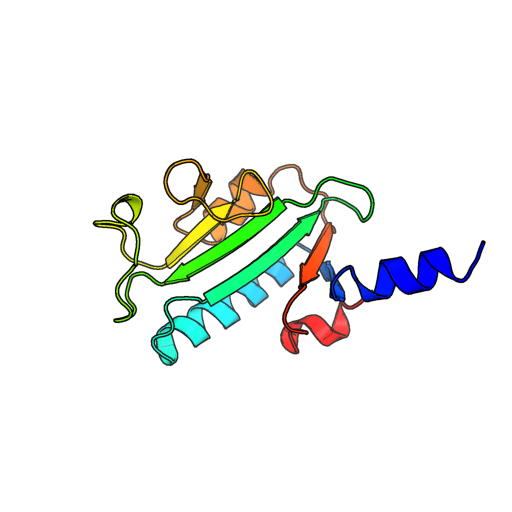1.00 96.00 81 ILE A C 1
ATOM 655 O O . ILE A 1 81 ? -5.118 0.948 4.745 1.00 96.00 81 ILE A O 1
ATOM 659 N N . ILE A 1 82 ? -5.721 0.169 2.718 1.00 97.50 82 ILE A N 1
ATOM 660 C CA . ILE A 1 82 ? -4.657 0.783 1.929 1.00 97.50 82 ILE A CA 1
ATOM 661 C C . ILE A 1 82 ? -5.246 2.007 1.229 1.00 97.50 82 ILE A C 1
ATOM 663 O O . ILE A 1 82 ? -6.164 1.897 0.411 1.00 97.50 82 ILE A O 1
ATOM 667 N N . PHE A 1 83 ? -4.700 3.174 1.530 1.00 95.75 83 PHE A N 1
ATOM 668 C CA . PHE A 1 83 ? -5.069 4.441 0.926 1.00 95.75 83 PHE A CA 1
ATOM 669 C C . PHE A 1 83 ? -4.081 4.808 -0.169 1.00 95.75 83 PHE A C 1
ATOM 671 O O . PHE A 1 83 ? -2.869 4.761 0.027 1.00 95.75 83 PHE A O 1
ATOM 678 N N . VAL A 1 84 ? -4.612 5.214 -1.318 1.00 95.00 84 VAL A N 1
ATOM 679 C CA . VAL A 1 84 ? -3.842 5.857 -2.380 1.00 95.00 84 VAL A CA 1
ATOM 680 C C . VAL A 1 84 ? -4.174 7.339 -2.367 1.00 95.00 84 VAL A C 1
ATOM 682 O O . VAL A 1 84 ? -5.248 7.753 -2.823 1.00 95.00 84 VAL A O 1
ATOM 685 N N . CYS A 1 85 ? -3.238 8.124 -1.846 1.00 90.88 85 CYS A N 1
ATOM 686 C CA . CYS A 1 85 ? -3.449 9.528 -1.550 1.00 90.88 85 CYS A CA 1
ATOM 687 C C . CYS A 1 85 ? -3.374 10.380 -2.822 1.00 90.88 85 CYS A C 1
ATOM 689 O O . CYS A 1 85 ? -2.449 10.238 -3.626 1.00 90.88 85 CYS A O 1
ATOM 691 N N . LYS A 1 86 ? -4.306 11.327 -2.996 1.00 73.75 86 LYS A N 1
ATOM 692 C CA . LYS A 1 86 ? -4.294 12.284 -4.132 1.00 73.75 86 LYS A CA 1
ATOM 693 C C . LYS A 1 86 ? -3.273 13.427 -3.978 1.00 73.75 86 LYS A C 1
ATOM 695 O O . LYS A 1 86 ? -3.371 14.456 -4.643 1.00 73.75 86 LYS A O 1
ATOM 700 N N . GLY A 1 87 ? -2.286 13.261 -3.103 1.00 70.19 87 GLY A N 1
ATOM 701 C CA . GLY A 1 87 ? -1.218 14.218 -2.847 1.00 70.19 87 GLY A CA 1
ATOM 702 C C . GLY A 1 87 ? -0.323 13.765 -1.695 1.00 70.19 87 GLY A C 1
ATOM 703 O O . GLY A 1 87 ? -0.404 12.634 -1.221 1.00 70.19 87 GLY A O 1
ATOM 704 N N . LYS A 1 88 ? 0.518 14.674 -1.194 1.00 70.38 88 LYS A N 1
ATOM 705 C CA . LYS A 1 88 ? 1.457 14.377 -0.095 1.00 70.38 88 LYS A CA 1
ATOM 706 C C . LYS A 1 88 ? 0.798 14.144 1.268 1.00 70.38 88 LYS A C 1
ATOM 708 O O . LYS A 1 88 ? 1.499 13.852 2.223 1.00 70.38 88 LYS A O 1
ATOM 713 N N . LYS A 1 89 ? -0.512 14.358 1.395 1.00 79.69 89 LYS A N 1
ATOM 714 C CA . LYS A 1 89 ? -1.223 14.232 2.667 1.00 79.69 89 LYS A CA 1
ATOM 715 C C . LYS A 1 89 ? -2.337 13.213 2.532 1.00 79.69 89 LYS A C 1
ATOM 717 O O . LYS A 1 89 ? -3.098 13.278 1.572 1.00 79.69 89 LYS A O 1
ATOM 722 N N . TYR A 1 90 ? -2.405 12.344 3.526 1.00 83.50 90 TYR A N 1
ATOM 723 C CA . TYR A 1 90 ? -3.523 11.457 3.789 1.00 83.50 90 TYR A CA 1
ATOM 724 C C . TYR A 1 90 ? -4.823 12.251 3.993 1.00 83.50 90 TYR A C 1
ATOM 726 O O . TYR A 1 90 ? -4.848 13.225 4.752 1.00 83.50 90 TYR A O 1
ATOM 734 N N . ASN A 1 91 ? -5.888 11.843 3.307 1.00 89.06 91 ASN A N 1
ATOM 735 C CA . ASN A 1 91 ? -7.246 12.334 3.478 1.00 89.06 91 ASN A CA 1
ATOM 736 C C . ASN A 1 91 ? -8.265 11.189 3.267 1.00 89.06 91 ASN A C 1
ATOM 738 O O . ASN A 1 91 ? -8.635 10.890 2.123 1.00 89.06 91 ASN A O 1
ATOM 742 N N . PRO A 1 92 ? -8.799 10.599 4.352 1.00 86.81 92 PRO A N 1
ATOM 743 C CA . PRO A 1 92 ? -9.697 9.454 4.261 1.00 86.81 92 PRO A CA 1
ATOM 744 C C . PRO A 1 92 ? -11.020 9.747 3.552 1.00 86.81 92 PRO A C 1
ATOM 746 O O . PRO A 1 92 ? -11.676 8.807 3.119 1.00 86.81 92 PRO A O 1
ATOM 749 N N . GLU A 1 93 ? -11.429 11.002 3.365 1.00 88.44 93 GLU A N 1
ATOM 750 C CA . GLU A 1 93 ? -12.683 11.326 2.668 1.00 88.44 93 GLU A CA 1
ATOM 751 C C . GLU A 1 93 ? -12.572 11.141 1.154 1.00 88.44 93 GLU A C 1
ATOM 753 O O . GLU A 1 93 ? -13.494 10.641 0.509 1.00 88.44 93 GLU A O 1
ATOM 758 N N . ILE A 1 94 ? -11.435 11.535 0.578 1.00 89.56 94 ILE A N 1
ATOM 759 C CA . ILE A 1 94 ? -11.266 11.650 -0.880 1.00 89.56 94 ILE A CA 1
ATOM 760 C C . ILE A 1 94 ? -10.288 10.633 -1.461 1.00 89.56 94 ILE A C 1
ATOM 762 O O . ILE A 1 94 ? -10.268 10.433 -2.683 1.00 89.56 94 ILE A O 1
ATOM 766 N N . ASP A 1 95 ? -9.463 10.030 -0.607 1.00 93.19 95 ASP A N 1
ATOM 767 C CA . ASP A 1 95 ? -8.457 9.076 -1.033 1.00 93.19 95 ASP A CA 1
ATOM 768 C C . ASP A 1 95 ? -9.096 7.749 -1.426 1.00 93.19 95 ASP A C 1
ATOM 770 O O . ASP A 1 95 ? -10.092 7.280 -0.854 1.00 93.19 95 ASP A O 1
ATOM 774 N N . GLN A 1 96 ? -8.502 7.147 -2.454 1.00 94.94 96 GLN A N 1
ATOM 775 C CA . GLN A 1 96 ? -8.940 5.859 -2.959 1.00 94.94 96 GLN A CA 1
ATOM 776 C C . GLN A 1 96 ? -8.550 4.775 -1.952 1.00 94.94 96 GLN A C 1
ATOM 778 O O . GLN A 1 96 ? -7.400 4.726 -1.526 1.00 94.94 96 GLN A O 1
ATOM 783 N N . LYS A 1 97 ? -9.498 3.902 -1.605 1.00 95.12 97 LYS A N 1
ATOM 784 C CA . LYS A 1 97 ? -9.323 2.844 -0.604 1.00 95.12 97 LYS A CA 1
ATOM 785 C C . LYS A 1 97 ? -9.283 1.478 -1.270 1.00 95.12 97 LYS A C 1
ATOM 787 O O . LYS A 1 97 ? -10.075 1.213 -2.175 1.00 95.12 97 LYS A O 1
ATOM 792 N N . TYR A 1 98 ? -8.408 0.621 -0.772 1.00 97.62 98 TYR A N 1
ATOM 793 C CA . TYR A 1 98 ? -8.368 -0.803 -1.069 1.00 97.62 98 TYR A CA 1
ATOM 794 C C . TYR A 1 98 ? -8.382 -1.577 0.246 1.00 97.62 98 TYR A C 1
ATOM 796 O O . TYR A 1 98 ? -7.728 -1.182 1.208 1.00 97.62 98 TYR A O 1
ATOM 804 N N . TYR A 1 99 ? -9.138 -2.670 0.279 1.00 96.44 99 TYR A N 1
ATOM 805 C CA . TYR A 1 99 ? -9.346 -3.482 1.485 1.00 96.44 99 TYR A CA 1
ATOM 806 C C . TYR A 1 99 ? -8.511 -4.770 1.481 1.00 96.44 99 TYR A C 1
ATOM 808 O O . TYR A 1 99 ? -8.506 -5.515 2.456 1.00 96.44 99 TYR A O 1
ATOM 816 N N . THR A 1 100 ? -7.806 -5.037 0.379 1.00 96.94 100 THR A N 1
ATOM 817 C CA . THR A 1 100 ? -6.886 -6.165 0.210 1.00 96.94 100 THR A CA 1
ATOM 818 C C . THR A 1 100 ? -5.649 -5.701 -0.561 1.00 96.94 100 THR A C 1
ATOM 820 O O . THR A 1 100 ? -5.722 -4.754 -1.357 1.00 96.94 100 THR A O 1
ATOM 823 N N . ILE A 1 101 ? -4.503 -6.353 -0.331 1.00 97.75 101 ILE A N 1
ATOM 824 C CA . ILE A 1 101 ? -3.280 -6.064 -1.096 1.00 97.75 101 ILE A CA 1
ATOM 825 C C . ILE A 1 101 ? -3.473 -6.511 -2.551 1.00 97.75 101 ILE A C 1
ATOM 827 O O . ILE A 1 101 ? -3.021 -5.844 -3.479 1.00 97.75 101 ILE A O 1
ATOM 831 N N . GLU A 1 102 ? -4.192 -7.611 -2.757 1.00 96.88 102 GLU A N 1
ATOM 832 C CA . GLU A 1 102 ? -4.469 -8.202 -4.059 1.00 96.88 102 GLU A CA 1
ATOM 833 C C . GLU A 1 102 ? -5.254 -7.246 -4.958 1.00 96.88 102 GLU A C 1
ATOM 835 O O . GLU A 1 102 ? -4.860 -7.041 -6.107 1.00 96.88 102 GLU A O 1
ATOM 840 N N . ASP A 1 103 ? -6.314 -6.609 -4.449 1.00 97.50 103 ASP A N 1
ATOM 841 C CA . ASP A 1 103 ? -7.085 -5.624 -5.215 1.00 97.50 103 ASP A CA 1
ATOM 842 C C . ASP A 1 103 ? -6.244 -4.383 -5.517 1.00 97.50 103 ASP A C 1
ATOM 844 O O . ASP A 1 103 ? -6.274 -3.858 -6.634 1.00 97.50 103 ASP A O 1
ATOM 848 N N . PHE A 1 104 ? -5.459 -3.923 -4.540 1.00 97.62 104 PHE A N 1
ATOM 849 C CA . PHE A 1 104 ? -4.548 -2.802 -4.737 1.00 97.62 104 PHE A CA 1
ATOM 850 C C . PHE A 1 104 ? -3.553 -3.088 -5.870 1.00 97.62 104 PHE A C 1
ATOM 852 O O . PHE A 1 104 ? -3.458 -2.310 -6.821 1.00 97.62 104 PHE A O 1
ATOM 859 N N . ILE A 1 105 ? -2.860 -4.225 -5.827 1.00 96.44 105 ILE A N 1
ATOM 860 C CA . ILE A 1 105 ? -1.886 -4.610 -6.853 1.00 96.44 105 ILE A CA 1
ATOM 861 C C . ILE A 1 105 ? -2.571 -4.836 -8.205 1.00 96.44 105 ILE A C 1
ATOM 863 O O . ILE A 1 105 ? -2.100 -4.328 -9.225 1.00 96.44 105 ILE A O 1
ATOM 867 N N . THR A 1 106 ? -3.689 -5.561 -8.225 1.00 95.50 106 THR A N 1
ATOM 868 C CA . THR A 1 106 ? -4.386 -5.943 -9.461 1.00 95.50 106 THR A CA 1
ATOM 869 C C . THR A 1 106 ? -4.948 -4.729 -10.183 1.00 95.50 106 THR A C 1
ATOM 871 O O . THR A 1 106 ? -4.762 -4.602 -11.391 1.00 95.50 106 THR A O 1
ATOM 874 N N . TYR A 1 107 ? -5.615 -3.822 -9.467 1.00 95.44 107 TYR A N 1
ATOM 875 C CA . TYR A 1 107 ? -6.320 -2.705 -10.091 1.00 95.44 107 TYR A CA 1
ATOM 876 C C . TYR A 1 107 ? -5.497 -1.423 -10.115 1.00 95.44 107 TYR A C 1
ATOM 878 O O . TYR A 1 107 ? -5.441 -0.763 -11.156 1.00 95.44 107 TYR A O 1
ATOM 886 N N . LYS A 1 108 ? -4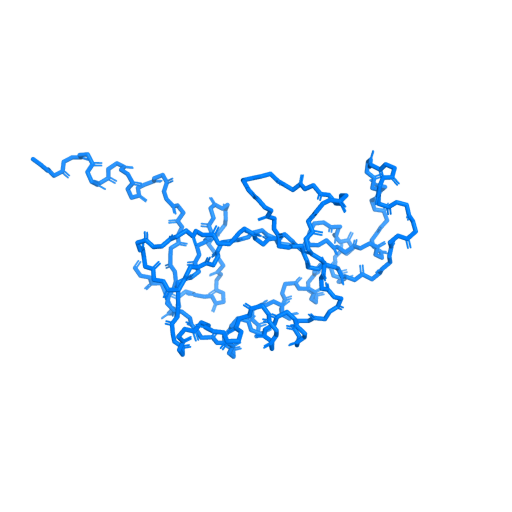.831 -1.046 -9.011 1.00 94.31 108 LYS A N 1
ATOM 887 C CA . LYS A 1 108 ? -4.064 0.209 -8.992 1.00 94.31 108 LYS A CA 1
ATOM 888 C C . LYS A 1 108 ? -2.799 0.103 -9.822 1.00 94.31 108 LYS A C 1
ATOM 890 O O . LYS A 1 108 ? -2.456 1.045 -10.536 1.00 94.31 108 LYS A O 1
ATOM 895 N N . LEU A 1 109 ? -2.118 -1.034 -9.724 1.00 93.94 109 LEU A N 1
ATOM 896 C CA . LEU A 1 109 ? -0.840 -1.253 -10.388 1.00 93.94 109 LEU A CA 1
ATOM 897 C C . LEU A 1 109 ? -0.995 -2.014 -11.709 1.00 93.94 109 LEU A C 1
ATOM 899 O O . LEU A 1 109 ? 0.010 -2.428 -12.271 1.00 93.94 109 LEU A O 1
ATOM 903 N N . ALA A 1 110 ? -2.206 -2.163 -12.262 1.00 92.88 110 ALA A N 1
ATOM 904 C CA . ALA A 1 110 ? -2.440 -2.865 -13.532 1.00 92.88 110 ALA A CA 1
ATOM 905 C C . ALA A 1 110 ? -1.515 -2.376 -14.663 1.00 92.88 110 ALA A C 1
ATOM 907 O O . ALA A 1 110 ? -0.910 -3.172 -15.374 1.00 92.88 110 ALA A O 1
ATOM 908 N N . ASN A 1 111 ? -1.350 -1.053 -14.767 1.00 90.81 111 ASN A N 1
ATOM 909 C CA . ASN A 1 111 ? -0.585 -0.400 -15.833 1.00 90.81 111 ASN A CA 1
ATOM 910 C C . ASN A 1 111 ? 0.877 -0.110 -15.463 1.00 90.81 111 ASN A C 1
ATOM 912 O O . ASN A 1 111 ? 1.591 0.521 -16.241 1.00 90.81 111 ASN A O 1
ATOM 916 N N . TYR A 1 112 ? 1.327 -0.518 -14.273 1.00 93.88 112 TYR A N 1
ATOM 917 C CA . TYR A 1 112 ? 2.733 -0.370 -13.908 1.00 93.88 112 TYR A CA 1
ATOM 918 C C . TYR A 1 112 ? 3.603 -1.310 -14.758 1.00 93.88 112 TYR A C 1
ATOM 920 O O . TYR A 1 112 ? 3.157 -2.404 -15.121 1.00 93.88 112 TYR A O 1
ATOM 928 N N . PRO A 1 113 ? 4.860 -0.943 -15.050 1.00 94.56 113 PRO A N 1
ATOM 929 C CA . PRO A 1 113 ? 5.817 -1.891 -15.614 1.00 94.56 113 PRO A CA 1
ATOM 930 C C . PRO A 1 113 ? 6.011 -3.108 -14.689 1.00 94.56 113 PRO A C 1
ATOM 932 O O . PRO A 1 113 ? 5.584 -3.112 -13.532 1.00 94.56 113 PRO A O 1
ATOM 935 N N . GLU A 1 114 ? 6.650 -4.167 -15.193 1.00 95.12 114 GLU A N 1
ATOM 936 C CA . GLU A 1 114 ? 7.009 -5.340 -14.375 1.00 95.12 114 GLU A CA 1
ATOM 937 C C . GLU A 1 114 ? 7.817 -4.917 -13.140 1.00 95.12 114 GLU A C 1
ATOM 939 O O . GLU A 1 114 ? 7.498 -5.308 -12.019 1.00 95.12 114 GLU A O 1
ATOM 944 N N . TRP A 1 115 ? 8.794 -4.037 -13.367 1.00 95.56 115 TRP A N 1
ATOM 945 C CA . TRP A 1 115 ? 9.665 -3.468 -12.351 1.00 95.56 115 TRP A CA 1
ATOM 946 C C . TRP A 1 115 ? 9.461 -1.962 -12.246 1.00 95.56 115 TRP A C 1
ATOM 948 O O . TRP A 1 115 ? 9.545 -1.246 -13.249 1.00 95.56 115 TRP A O 1
ATOM 958 N N . PHE A 1 116 ? 9.274 -1.480 -11.027 1.00 94.62 116 PHE A N 1
ATOM 959 C CA . PHE A 1 116 ? 8.998 -0.086 -10.698 1.00 94.62 116 PHE A CA 1
ATOM 960 C C . PHE A 1 116 ? 9.790 0.339 -9.457 1.00 94.62 116 PHE A C 1
ATOM 962 O O . PHE A 1 116 ? 10.543 -0.452 -8.881 1.00 94.62 116 PHE A O 1
ATOM 969 N N . THR A 1 117 ? 9.683 1.612 -9.088 1.00 93.19 117 THR A N 1
ATOM 970 C CA . THR A 1 117 ? 10.437 2.177 -7.968 1.00 93.19 117 THR A CA 1
ATOM 971 C C . THR A 1 117 ? 9.524 2.361 -6.767 1.00 93.19 117 THR A C 1
ATOM 973 O O . THR A 1 117 ? 8.476 2.996 -6.869 1.00 93.19 117 THR A O 1
ATOM 976 N N . MET A 1 118 ? 9.950 1.840 -5.622 1.00 93.25 118 MET A N 1
ATOM 977 C CA . MET A 1 118 ? 9.397 2.195 -4.320 1.00 93.25 118 MET A CA 1
ATOM 978 C C . MET A 1 118 ? 10.344 3.162 -3.621 1.00 93.25 118 MET A C 1
ATOM 980 O O . MET A 1 118 ? 11.563 3.025 -3.716 1.00 93.25 118 MET A O 1
ATOM 984 N N . VAL A 1 119 ? 9.787 4.137 -2.913 1.00 90.75 119 VAL A N 1
ATOM 985 C CA . VAL A 1 119 ? 10.543 5.087 -2.105 1.00 90.75 119 VAL A CA 1
ATOM 986 C C . VAL A 1 119 ? 9.977 5.107 -0.696 1.00 90.75 119 VAL A C 1
ATOM 988 O O . VAL A 1 119 ? 8.792 5.378 -0.519 1.00 90.75 119 VAL A O 1
ATOM 991 N N . ASN A 1 120 ? 10.830 4.862 0.296 1.00 88.31 120 ASN A N 1
ATOM 992 C CA . ASN A 1 120 ? 10.486 5.032 1.705 1.00 88.31 120 ASN A CA 1
ATOM 993 C C . ASN A 1 120 ? 11.225 6.258 2.264 1.00 88.31 120 ASN A C 1
ATOM 995 O O . ASN A 1 120 ? 12.453 6.351 2.171 1.00 88.31 120 ASN A O 1
ATOM 999 N N . GLU A 1 121 ? 10.479 7.232 2.787 1.00 82.81 121 GLU A N 1
ATOM 1000 C CA . GLU A 1 121 ? 11.040 8.488 3.302 1.00 82.81 121 GLU A CA 1
ATOM 1001 C C . GLU A 1 121 ? 11.372 8.434 4.801 1.00 82.81 121 GLU A C 1
ATOM 1003 O O . GLU A 1 121 ? 12.188 9.233 5.260 1.00 82.81 121 GLU A O 1
ATOM 1008 N N . LEU A 1 122 ? 10.795 7.490 5.553 1.00 74.00 122 LEU A N 1
ATOM 1009 C CA . LEU A 1 122 ? 10.879 7.452 7.015 1.00 74.00 122 LEU A CA 1
ATOM 1010 C C . LEU A 1 122 ? 11.888 6.419 7.517 1.00 74.00 122 LEU A C 1
ATOM 1012 O O . LEU A 1 122 ? 12.737 6.733 8.354 1.00 74.00 122 LEU A O 1
ATOM 1016 N N . VAL A 1 123 ? 11.811 5.187 7.013 1.00 73.94 123 VAL A N 1
ATOM 1017 C CA . VAL A 1 123 ? 12.593 4.051 7.513 1.00 73.94 123 VAL A CA 1
ATOM 1018 C C . VAL A 1 123 ? 13.139 3.247 6.338 1.00 73.94 123 VAL A C 1
ATOM 1020 O O . VAL A 1 123 ? 12.533 3.162 5.279 1.00 73.94 123 VAL A O 1
ATOM 1023 N N . GLN A 1 124 ? 14.328 2.669 6.498 1.00 83.19 124 GLN A N 1
ATOM 1024 C CA . GLN A 1 124 ? 14.876 1.730 5.520 1.00 83.19 124 GLN A CA 1
ATOM 1025 C C . GLN A 1 124 ? 14.420 0.312 5.873 1.00 83.19 124 GLN A C 1
ATOM 1027 O O . GLN A 1 124 ? 15.015 -0.276 6.781 1.00 83.19 124 GLN A O 1
ATOM 1032 N N . PRO A 1 125 ? 13.406 -0.253 5.194 1.00 83.25 125 PRO A N 1
ATOM 1033 C CA . PRO A 1 125 ? 12.984 -1.623 5.448 1.00 83.25 125 PRO A CA 1
ATOM 1034 C C . PRO A 1 125 ? 14.117 -2.612 5.167 1.00 83.25 125 PRO A C 1
ATOM 1036 O O . PRO A 1 125 ? 14.723 -2.619 4.090 1.00 83.25 125 PRO A O 1
ATOM 1039 N N . THR A 1 126 ? 14.409 -3.460 6.153 1.00 85.31 126 THR A N 1
ATOM 1040 C CA . THR A 1 126 ? 15.454 -4.490 6.063 1.00 85.31 126 THR A CA 1
ATOM 1041 C C . THR A 1 126 ? 15.094 -5.579 5.057 1.00 85.31 126 THR A C 1
ATOM 1043 O O . THR A 1 126 ? 15.984 -6.065 4.358 1.00 85.31 126 THR A O 1
ATOM 1046 N N . SER A 1 127 ? 13.804 -5.903 4.916 1.00 88.81 127 SER A N 1
ATOM 1047 C CA . SER A 1 127 ? 13.276 -6.844 3.917 1.00 88.81 127 SER A CA 1
ATOM 1048 C C . SER A 1 127 ? 13.570 -6.410 2.477 1.00 88.81 127 SER A C 1
ATOM 1050 O O . SER A 1 127 ? 13.705 -7.257 1.594 1.00 88.81 127 SER A O 1
ATOM 1052 N N . LEU A 1 128 ? 13.779 -5.108 2.238 1.00 92.44 128 LEU A N 1
ATOM 1053 C CA . LEU A 1 128 ? 14.100 -4.570 0.914 1.00 92.44 128 LEU A CA 1
ATOM 1054 C C . LEU A 1 128 ? 15.593 -4.287 0.685 1.00 92.44 128 LEU A C 1
ATOM 1056 O O . LEU A 1 128 ? 15.959 -3.748 -0.360 1.00 92.44 128 LEU A O 1
ATOM 1060 N N . ALA A 1 129 ? 16.482 -4.655 1.613 1.00 90.50 129 ALA A N 1
ATOM 1061 C CA . ALA A 1 129 ? 17.902 -4.294 1.539 1.00 90.50 129 ALA A CA 1
ATOM 1062 C C . ALA A 1 129 ? 18.589 -4.735 0.230 1.00 90.50 129 ALA A C 1
ATOM 1064 O O . ALA A 1 129 ? 19.408 -3.994 -0.314 1.00 90.50 129 ALA A O 1
ATOM 1065 N N . ASN A 1 130 ? 18.213 -5.900 -0.308 1.00 92.06 130 ASN A N 1
ATOM 1066 C CA . ASN A 1 130 ? 18.772 -6.452 -1.548 1.00 92.06 130 ASN A CA 1
ATOM 1067 C C . ASN A 1 130 ? 18.249 -5.774 -2.828 1.00 92.06 130 ASN A C 1
ATOM 1069 O O . ASN A 1 130 ? 18.777 -6.029 -3.907 1.00 92.06 130 ASN A O 1
ATOM 1073 N N . TYR A 1 131 ? 17.225 -4.924 -2.719 1.00 91.88 131 TYR A N 1
ATOM 1074 C CA . TYR A 1 131 ? 16.579 -4.243 -3.848 1.00 91.88 131 TYR A CA 1
ATOM 1075 C C . TYR A 1 131 ? 16.890 -2.745 -3.895 1.00 91.88 131 TYR A C 1
ATOM 1077 O O . TYR A 1 131 ? 16.324 -2.018 -4.711 1.00 91.88 131 TYR A O 1
ATOM 1085 N N . LYS A 1 132 ? 17.752 -2.266 -2.995 1.00 91.38 132 LYS A N 1
ATOM 1086 C CA . LYS A 1 132 ? 18.111 -0.854 -2.868 1.00 91.38 132 LYS A CA 1
ATOM 1087 C C . LYS A 1 132 ? 18.857 -0.345 -4.111 1.00 91.38 132 LYS A C 1
ATOM 1089 O O . LYS A 1 132 ? 19.751 -1.026 -4.611 1.00 91.38 132 LYS A O 1
ATOM 1094 N N . LEU A 1 133 ? 18.491 0.857 -4.565 1.00 86.12 133 LEU A N 1
ATOM 1095 C CA . LEU A 1 133 ? 19.128 1.605 -5.661 1.00 86.12 133 LEU A CA 1
ATOM 1096 C C . LEU A 1 133 ? 20.240 2.550 -5.172 1.00 86.12 133 LEU A C 1
ATOM 1098 O O . LEU A 1 133 ? 20.144 3.067 -4.030 1.00 86.12 133 LEU A O 1
#

Organism: Eubacterium barkeri (NCBI:txid1528)

Radius of gyration: 15.39 Å; chains: 1; bounding box: 44×31×36 Å